Protein AF-A0A8B3N983-F1 (afdb_monomer_lite)

Radius of gyration: 14.59 Å; chains: 1; bounding box: 29×36×40 Å

pLDDT: mean 94.4, std 6.81, range [59.53, 98.5]

Secondary structure (DSSP, 8-state):
-HHHHHHHTT-TTHHHHHHHHHHHHHHHHHHHTT----HHHHHHHHTT--SSPPPHHHHHHHHHHHHHHHHHHS-TTTTS--

Foldseek 3Di:
DVVVVVVLVPDPCNVVVVLLVLLVVLQVVLVVVVDHDDSVQLVCVVVVNHPDDDDPSSVSSVVSSVVSCVCVPDDPCVVVDD

Structure (mmCIF, N/CA/C/O backbone):
data_AF-A0A8B3N983-F1
#
_entry.id   AF-A0A8B3N983-F1
#
loop_
_atom_site.group_PDB
_atom_site.id
_atom_site.type_symbol
_atom_site.label_atom_id
_atom_site.label_alt_id
_atom_site.label_comp_id
_atom_site.label_asym_id
_atom_site.label_entity_id
_atom_site.label_seq_id
_atom_site.pdbx_PDB_ins_code
_atom_site.Cartn_x
_atom_site.Cartn_y
_atom_site.Cartn_z
_atom_site.occupancy
_atom_site.B_iso_or_equiv
_atom_site.auth_seq_id
_atom_site.auth_comp_id
_atom_site.auth_asym_id
_atom_site.auth_atom_id
_atom_site.pdbx_PDB_model_num
ATOM 1 N N . MET A 1 1 ? -4.138 2.347 -18.440 1.00 63.38 1 MET A N 1
ATOM 2 C CA . MET A 1 1 ? -2.865 1.771 -17.962 1.00 63.38 1 MET A CA 1
ATOM 3 C C . MET A 1 1 ? -1.750 1.962 -18.983 1.00 63.38 1 MET A C 1
ATOM 5 O O . MET A 1 1 ? -0.882 2.773 -18.710 1.00 63.38 1 MET A O 1
ATOM 9 N N . VAL A 1 2 ? -1.874 1.429 -20.207 1.00 79.75 2 VAL A N 1
ATOM 10 C CA . VAL A 1 2 ? -0.858 1.479 -21.291 1.00 79.75 2 VAL A CA 1
ATOM 11 C C . VAL A 1 2 ? -0.049 2.785 -21.398 1.00 79.75 2 VAL A C 1
ATOM 13 O O . VAL A 1 2 ? 1.172 2.770 -21.290 1.00 79.75 2 VAL A O 1
ATOM 16 N N . ARG A 1 3 ? -0.705 3.946 -21.535 1.00 91.81 3 ARG A N 1
ATOM 17 C CA . ARG A 1 3 ? 0.009 5.229 -21.700 1.00 91.81 3 ARG A CA 1
ATOM 18 C C . ARG A 1 3 ? 0.816 5.657 -20.466 1.00 91.81 3 ARG A C 1
ATOM 20 O O . ARG A 1 3 ? 1.810 6.364 -20.600 1.00 91.81 3 ARG A O 1
ATOM 27 N N . LEU A 1 4 ? 0.358 5.313 -19.264 1.00 91.25 4 LEU A N 1
ATOM 28 C CA . LEU A 1 4 ? 1.081 5.631 -18.031 1.00 91.25 4 LEU A CA 1
ATOM 29 C C . LEU A 1 4 ? 2.290 4.705 -17.881 1.00 91.25 4 LEU A C 1
ATOM 31 O O . LEU A 1 4 ? 3.381 5.194 -17.600 1.00 91.25 4 LEU A O 1
ATOM 35 N N . ASP A 1 5 ? 2.108 3.415 -18.158 1.00 90.25 5 ASP A N 1
ATOM 36 C CA . ASP A 1 5 ? 3.158 2.399 -18.060 1.00 90.25 5 ASP A CA 1
ATOM 37 C C . ASP A 1 5 ? 4.329 2.723 -19.002 1.00 90.25 5 ASP A C 1
ATOM 39 O O . ASP A 1 5 ? 5.483 2.757 -18.577 1.00 90.25 5 ASP A O 1
ATOM 43 N N . GLU A 1 6 ? 4.040 3.099 -20.253 1.00 94.12 6 GLU A N 1
ATOM 44 C CA . GLU A 1 6 ? 5.054 3.530 -21.228 1.00 94.12 6 GLU A CA 1
ATOM 45 C C . GLU A 1 6 ? 5.815 4.794 -20.804 1.00 94.12 6 GLU A C 1
ATOM 47 O O . GLU A 1 6 ? 6.995 4.969 -21.121 1.00 94.12 6 GLU A O 1
ATOM 52 N N . ARG A 1 7 ? 5.141 5.726 -20.121 1.00 95.00 7 ARG A N 1
ATOM 53 C CA . ARG A 1 7 ? 5.784 6.948 -19.621 1.00 95.00 7 ARG A CA 1
ATOM 54 C C . ARG A 1 7 ? 6.660 6.650 -18.415 1.00 95.00 7 ARG A C 1
ATOM 56 O O . ARG A 1 7 ? 7.783 7.144 -18.361 1.00 95.00 7 ARG A O 1
ATOM 63 N N . LEU A 1 8 ? 6.170 5.842 -17.480 1.00 93.44 8 LEU A N 1
ATOM 64 C CA . LEU A 1 8 ? 6.925 5.432 -16.301 1.00 93.44 8 LEU A CA 1
ATOM 65 C C . LEU A 1 8 ? 8.141 4.590 -16.682 1.00 93.44 8 LEU A C 1
ATOM 67 O 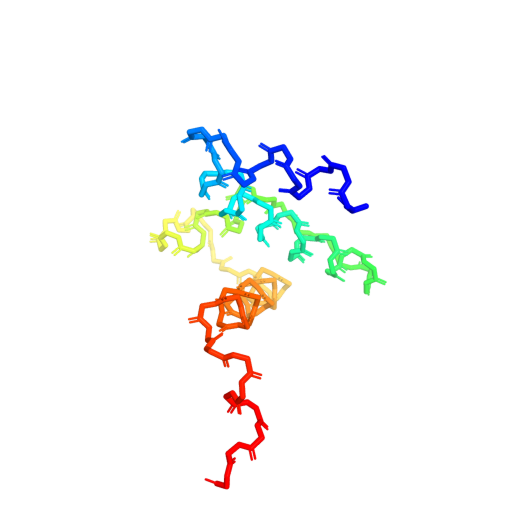O . LEU A 1 8 ? 9.202 4.811 -16.118 1.00 93.44 8 LEU A O 1
ATOM 71 N N . ALA A 1 9 ? 8.041 3.716 -17.687 1.00 93.12 9 ALA A N 1
ATOM 72 C CA . ALA A 1 9 ? 9.164 2.906 -18.166 1.00 93.12 9 ALA A CA 1
ATOM 73 C C . ALA A 1 9 ? 10.393 3.732 -18.596 1.00 93.12 9 ALA A C 1
ATOM 75 O O . ALA A 1 9 ? 11.514 3.239 -18.532 1.00 93.12 9 ALA A O 1
ATOM 76 N N . ARG A 1 10 ? 10.193 4.989 -19.015 1.00 94.75 10 ARG A N 1
ATOM 77 C CA . ARG A 1 10 ? 11.261 5.911 -19.445 1.00 94.75 10 ARG A CA 1
ATOM 78 C C . ARG A 1 10 ? 11.585 6.994 -18.411 1.00 94.75 10 ARG A C 1
ATOM 80 O O . ARG A 1 10 ? 12.349 7.908 -18.704 1.00 94.75 10 ARG A O 1
ATOM 87 N N . SER A 1 11 ? 10.962 6.945 -17.237 1.00 96.38 11 SER A N 1
ATOM 88 C CA . SER A 1 11 ? 11.035 8.012 -16.242 1.00 96.38 11 SER A CA 1
ATOM 89 C C . SER A 1 11 ? 12.076 7.710 -15.162 1.00 96.38 11 SER A C 1
ATOM 91 O O . SER A 1 11 ? 12.051 6.614 -14.602 1.00 96.38 11 SER A O 1
ATOM 93 N N . PRO A 1 12 ? 12.914 8.685 -14.761 1.00 97.44 12 PRO A N 1
ATOM 94 C CA . PRO A 1 12 ? 13.852 8.500 -13.652 1.00 97.44 12 PRO A CA 1
ATOM 95 C C . PRO A 1 12 ? 13.152 8.332 -12.293 1.00 97.44 12 PRO A C 1
ATOM 97 O O . PRO A 1 12 ? 13.782 7.915 -11.329 1.00 97.44 12 PRO A O 1
ATOM 100 N N . VAL A 1 13 ? 11.853 8.646 -12.194 1.00 96.50 13 VAL A N 1
ATOM 101 C CA . VAL A 1 13 ? 11.067 8.505 -10.954 1.00 96.50 13 VAL A CA 1
ATOM 102 C C . VAL A 1 13 ? 10.194 7.249 -10.928 1.00 96.50 13 VAL A C 1
ATOM 104 O O . VAL A 1 13 ? 9.344 7.127 -10.049 1.00 96.50 13 VAL A O 1
ATOM 107 N N . ARG A 1 14 ? 10.368 6.325 -11.885 1.00 95.56 14 ARG A N 1
ATOM 108 C CA . ARG A 1 14 ? 9.560 5.101 -12.008 1.00 95.56 14 ARG A CA 1
ATOM 109 C C . ARG A 1 14 ? 9.445 4.351 -10.690 1.00 95.56 14 ARG A C 1
ATOM 111 O O . ARG A 1 14 ? 8.338 4.104 -10.225 1.00 95.56 14 ARG A O 1
ATOM 118 N N . ASP A 1 15 ? 10.580 4.014 -10.098 1.00 95.12 15 ASP A N 1
ATOM 119 C CA . ASP A 1 15 ? 10.610 3.128 -8.937 1.00 95.12 15 ASP A CA 1
ATOM 120 C C . ASP A 1 15 ? 9.985 3.824 -7.727 1.00 95.12 15 ASP A C 1
ATOM 122 O O . ASP A 1 15 ? 9.136 3.260 -7.047 1.00 95.12 15 ASP A O 1
ATOM 126 N N . GLY A 1 16 ? 10.277 5.115 -7.544 1.00 95.38 16 GLY A N 1
ATOM 127 C CA . GLY A 1 16 ? 9.626 5.924 -6.517 1.00 95.38 16 GLY A CA 1
ATOM 128 C C . GLY A 1 16 ? 8.112 6.070 -6.713 1.00 95.38 16 GLY A C 1
ATOM 129 O O . GLY A 1 16 ? 7.382 6.176 -5.726 1.00 95.38 16 GLY A O 1
ATOM 130 N N . PHE A 1 17 ? 7.625 6.100 -7.955 1.00 95.81 17 PHE A N 1
ATOM 131 C CA . PHE A 1 17 ? 6.191 6.101 -8.240 1.00 95.81 17 PHE A CA 1
ATOM 132 C C . PHE A 1 17 ? 5.559 4.753 -7.874 1.00 95.81 17 PHE A C 1
ATOM 134 O O . PHE A 1 17 ? 4.556 4.731 -7.166 1.00 95.81 17 PHE A O 1
ATOM 141 N N . VAL A 1 18 ? 6.166 3.643 -8.308 1.00 94.88 18 VAL A N 1
ATOM 142 C CA . VAL A 1 18 ? 5.684 2.278 -8.040 1.00 94.88 18 VAL A CA 1
ATOM 143 C C . VAL A 1 18 ? 5.629 1.997 -6.537 1.00 94.88 18 VAL A C 1
ATOM 145 O O . VAL A 1 18 ? 4.590 1.566 -6.042 1.00 94.88 18 VAL A O 1
ATOM 148 N N . GLU A 1 19 ? 6.687 2.332 -5.793 1.00 95.00 19 GLU A N 1
ATOM 149 C CA . GLU A 1 19 ? 6.728 2.134 -4.340 1.00 95.00 19 GLU A CA 1
ATOM 150 C C . GLU A 1 19 ? 5.589 2.863 -3.618 1.00 95.00 19 GLU A C 1
ATOM 152 O O . GLU A 1 19 ? 4.912 2.281 -2.774 1.00 95.00 19 GLU A O 1
ATOM 157 N N . ARG A 1 20 ? 5.307 4.120 -3.987 1.00 96.81 20 ARG A N 1
ATOM 158 C CA . ARG A 1 20 ? 4.189 4.890 -3.409 1.00 96.81 20 ARG A CA 1
ATOM 159 C C . ARG A 1 20 ? 2.830 4.342 -3.834 1.00 96.81 20 ARG A C 1
ATOM 161 O O . ARG A 1 20 ? 1.886 4.356 -3.046 1.00 96.81 20 ARG A O 1
ATOM 168 N N . GLN A 1 21 ? 2.729 3.842 -5.062 1.00 96.50 21 GLN A N 1
ATOM 169 C CA . GLN A 1 21 ? 1.494 3.268 -5.577 1.00 96.50 21 GLN A CA 1
ATOM 170 C C . GLN A 1 21 ? 1.089 2.000 -4.815 1.00 96.50 21 GLN A C 1
ATOM 172 O O . GLN A 1 21 ? -0.106 1.765 -4.660 1.00 96.50 21 GLN A O 1
ATOM 177 N N . HIS A 1 22 ? 2.041 1.222 -4.288 1.00 97.81 22 HIS A N 1
ATOM 178 C CA . HIS A 1 22 ? 1.729 0.064 -3.447 1.00 97.81 22 HIS A CA 1
ATOM 179 C C . HIS A 1 22 ? 0.993 0.443 -2.152 1.00 97.81 22 HIS A C 1
ATOM 181 O O . HIS A 1 22 ? 0.054 -0.251 -1.767 1.00 97.81 22 HIS A O 1
ATOM 187 N N . PHE A 1 23 ? 1.355 1.562 -1.514 1.00 98.50 23 PHE A N 1
ATOM 188 C CA . PHE A 1 23 ? 0.635 2.073 -0.340 1.00 98.50 23 PHE A CA 1
ATOM 189 C C . PHE A 1 23 ? -0.782 2.531 -0.692 1.00 98.50 23 PHE A C 1
ATOM 191 O O . PHE A 1 23 ? -1.736 2.185 0.003 1.00 98.50 23 PHE A O 1
ATOM 198 N N . ALA A 1 24 ? -0.926 3.279 -1.790 1.00 97.75 24 ALA A N 1
ATOM 199 C CA . ALA A 1 24 ? -2.229 3.748 -2.250 1.00 97.75 24 ALA A CA 1
ATOM 2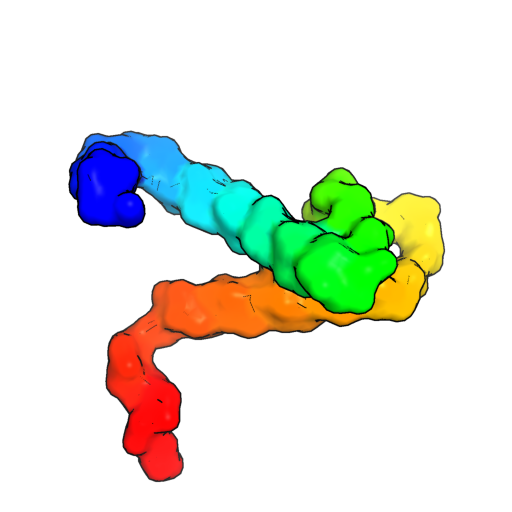00 C C . ALA A 1 24 ? -3.154 2.585 -2.649 1.00 97.75 24 ALA A C 1
ATOM 202 O O . ALA A 1 24 ? -4.339 2.612 -2.331 1.00 97.75 24 ALA A O 1
ATOM 203 N N . ASP A 1 25 ? -2.615 1.552 -3.305 1.00 97.38 25 ASP A N 1
ATOM 204 C CA . ASP A 1 25 ? -3.364 0.344 -3.663 1.00 97.38 25 ASP A CA 1
ATOM 205 C C . ASP A 1 25 ? -3.812 -0.439 -2.420 1.00 97.38 25 ASP A C 1
ATOM 207 O O . ASP A 1 25 ? -4.972 -0.835 -2.341 1.00 97.38 25 ASP A O 1
ATOM 211 N N . ALA A 1 26 ? -2.942 -0.593 -1.416 1.00 98.44 26 ALA A N 1
ATOM 212 C CA . ALA A 1 26 ? -3.304 -1.251 -0.163 1.00 98.44 26 ALA A CA 1
ATOM 213 C C . ALA A 1 26 ? -4.416 -0.496 0.585 1.00 98.44 26 ALA A C 1
ATOM 215 O O . ALA A 1 26 ? -5.405 -1.107 0.981 1.00 98.44 26 ALA A O 1
ATOM 216 N N . ALA A 1 27 ? -4.307 0.829 0.726 1.00 98.00 27 ALA A N 1
ATOM 217 C CA . ALA A 1 27 ? -5.354 1.634 1.359 1.00 98.00 27 ALA A CA 1
ATOM 218 C C . ALA A 1 27 ? -6.683 1.569 0.582 1.00 98.00 27 ALA A C 1
ATOM 220 O O . ALA A 1 27 ? -7.747 1.426 1.182 1.00 98.00 27 ALA A O 1
ATOM 221 N N . ALA A 1 28 ? -6.630 1.611 -0.753 1.00 97.75 28 ALA A N 1
ATOM 222 C CA . ALA A 1 28 ? -7.816 1.487 -1.596 1.00 97.75 28 ALA A CA 1
ATOM 223 C C . ALA A 1 28 ? -8.472 0.099 -1.495 1.00 97.75 28 ALA A C 1
ATOM 225 O O . ALA A 1 28 ? -9.698 0.009 -1.508 1.00 97.75 28 ALA A O 1
ATOM 226 N N . ALA A 1 29 ? -7.684 -0.973 -1.368 1.00 97.75 29 ALA A N 1
ATOM 227 C CA . ALA A 1 29 ? -8.207 -2.326 -1.191 1.00 97.75 29 ALA A CA 1
ATOM 228 C C . ALA A 1 29 ? -9.031 -2.451 0.098 1.00 97.75 29 ALA A C 1
ATOM 230 O O . ALA A 1 29 ? -10.138 -2.979 0.062 1.00 97.75 29 ALA A O 1
ATOM 231 N N . LEU A 1 30 ? -8.530 -1.903 1.208 1.00 97.81 30 LEU A N 1
ATOM 232 C CA . LEU A 1 30 ? -9.251 -1.897 2.484 1.00 97.81 30 LEU A CA 1
ATOM 233 C C . LEU A 1 30 ? -10.496 -1.005 2.413 1.00 97.81 30 LEU A C 1
ATOM 235 O O . LEU A 1 30 ? -11.554 -1.390 2.907 1.00 97.81 30 LEU A O 1
ATOM 239 N N . TRP A 1 31 ? -10.415 0.127 1.708 1.00 97.75 31 TRP A N 1
ATOM 240 C CA . TRP A 1 31 ? -11.573 0.997 1.501 1.00 97.75 31 TRP A CA 1
ATOM 241 C C . TRP A 1 31 ? -12.722 0.295 0.769 1.00 97.75 31 TRP A C 1
ATOM 243 O O . TRP A 1 31 ? -13.881 0.454 1.153 1.00 97.75 31 TRP A O 1
ATOM 253 N N . LEU A 1 32 ? -12.418 -0.526 -0.241 1.00 97.69 32 LEU A N 1
ATOM 254 C CA . LEU A 1 32 ? -13.424 -1.338 -0.938 1.00 97.69 32 LEU A CA 1
ATOM 255 C C . LEU A 1 32 ? -14.107 -2.361 -0.021 1.00 97.69 32 LEU A C 1
ATOM 257 O O . LEU A 1 32 ? -15.245 -2.746 -0.277 1.00 97.69 32 LEU A O 1
ATOM 261 N N . GLU A 1 33 ? -13.431 -2.784 1.042 1.00 97.12 33 GLU A N 1
ATOM 262 C CA . GLU A 1 33 ? -13.970 -3.687 2.060 1.00 97.12 33 GLU A CA 1
ATOM 263 C C . GLU A 1 33 ? -14.699 -2.945 3.193 1.00 97.12 33 GLU A C 1
ATOM 265 O O . GLU A 1 33 ? -15.236 -3.584 4.095 1.00 97.12 33 GLU A O 1
ATOM 270 N N . GLY A 1 34 ? -14.761 -1.611 3.136 1.00 97.81 34 GLY A N 1
ATOM 271 C CA . GLY A 1 34 ? -15.404 -0.765 4.142 1.00 97.81 34 GLY A CA 1
ATOM 272 C C . GLY A 1 34 ? -14.482 -0.303 5.271 1.00 97.81 34 GLY A C 1
ATOM 273 O O . GLY A 1 34 ? -14.955 0.363 6.189 1.00 97.81 34 GLY A O 1
ATOM 274 N N . GLU A 1 35 ? -13.184 -0.599 5.193 1.00 97.56 35 GLU A N 1
ATOM 275 C CA . GLU A 1 35 ? -12.194 -0.230 6.204 1.00 97.56 35 GLU A CA 1
ATOM 276 C C . GLU A 1 35 ? -11.398 1.009 5.784 1.00 97.56 35 GLU A C 1
ATOM 278 O O . GLU A 1 35 ? -10.954 1.139 4.642 1.00 97.56 35 GLU A O 1
ATOM 283 N N . LEU A 1 36 ? -11.171 1.932 6.719 1.00 95.69 36 LEU A N 1
ATOM 284 C CA . LEU A 1 36 ? -10.381 3.139 6.470 1.00 95.69 36 LEU A CA 1
ATOM 285 C C . LEU A 1 36 ? -9.006 3.019 7.120 1.00 95.69 36 LEU A C 1
ATOM 287 O O . LEU A 1 36 ? -8.892 2.854 8.332 1.00 95.69 36 LEU A O 1
ATOM 291 N N . VAL A 1 37 ? -7.958 3.157 6.310 1.00 97.06 37 VAL A N 1
ATOM 292 C CA . VAL A 1 37 ? -6.566 3.157 6.770 1.00 97.06 37 VAL A CA 1
ATOM 293 C C . VAL A 1 37 ? -5.882 4.419 6.269 1.00 97.06 37 VAL A C 1
ATOM 295 O O . VAL A 1 37 ? -5.874 4.702 5.070 1.00 97.06 37 VAL A O 1
ATOM 298 N N . HIS A 1 38 ? -5.297 5.180 7.192 1.00 96.12 38 HIS A N 1
ATOM 299 C CA . HIS A 1 38 ? -4.465 6.323 6.840 1.00 96.12 38 HIS A CA 1
ATOM 300 C C . HIS A 1 38 ? -3.169 5.841 6.192 1.00 96.12 38 HIS A C 1
ATOM 302 O O . HIS A 1 38 ? -2.478 4.965 6.718 1.00 96.12 38 HIS A O 1
ATOM 308 N N . VAL A 1 39 ? -2.825 6.426 5.044 1.00 97.31 39 VAL A N 1
ATOM 309 C CA . VAL A 1 39 ? -1.600 6.070 4.316 1.00 97.31 39 VAL A CA 1
ATOM 310 C C . VAL A 1 39 ? -0.369 6.377 5.167 1.00 97.31 39 VAL A C 1
ATOM 312 O O . VAL A 1 39 ? 0.591 5.617 5.138 1.00 97.31 39 VAL A O 1
ATOM 315 N N . GLU A 1 40 ? -0.405 7.444 5.961 1.00 97.44 40 GLU A N 1
ATOM 316 C CA . GLU A 1 40 ? 0.673 7.834 6.868 1.00 97.44 40 GLU A CA 1
ATOM 317 C C . GLU A 1 40 ? 0.927 6.768 7.937 1.00 97.44 40 GLU A C 1
ATOM 319 O O . GLU A 1 40 ? 2.076 6.379 8.142 1.00 97.44 40 GLU A O 1
ATOM 324 N N . ASP A 1 41 ? -0.134 6.252 8.567 1.00 97.38 41 ASP A N 1
ATOM 325 C CA . ASP A 1 41 ? -0.022 5.183 9.563 1.00 97.38 41 ASP A CA 1
ATOM 326 C C . ASP A 1 41 ? 0.526 3.900 8.906 1.00 97.38 41 ASP A C 1
ATOM 328 O O . ASP A 1 41 ? 1.399 3.249 9.473 1.00 97.38 41 ASP A O 1
ATOM 332 N N . LEU A 1 42 ? 0.106 3.571 7.675 1.00 97.94 42 LEU A N 1
ATOM 333 C CA . LEU A 1 42 ? 0.641 2.424 6.925 1.00 97.94 42 LEU A CA 1
ATOM 334 C C . LEU A 1 42 ? 2.123 2.586 6.555 1.00 97.94 42 LEU A C 1
ATOM 336 O O . LEU A 1 42 ? 2.881 1.620 6.638 1.00 97.94 42 LEU A O 1
ATOM 340 N N . VAL A 1 43 ? 2.544 3.789 6.158 1.00 98.00 43 VAL A N 1
ATOM 341 C CA . VAL A 1 43 ? 3.951 4.109 5.866 1.00 98.00 43 VAL A CA 1
ATOM 342 C C . VAL A 1 43 ? 4.806 3.989 7.125 1.00 98.00 43 VAL A C 1
ATOM 344 O O . VAL A 1 43 ? 5.879 3.388 7.076 1.00 98.00 43 VAL A O 1
ATOM 347 N N . LEU A 1 44 ? 4.336 4.526 8.252 1.00 98.25 44 LEU A N 1
ATOM 348 C CA . LEU A 1 44 ? 5.037 4.419 9.531 1.00 98.25 44 LEU A CA 1
ATOM 349 C C . LEU A 1 44 ? 5.120 2.966 10.001 1.00 98.25 44 LEU A C 1
ATOM 351 O O . LEU A 1 44 ? 6.193 2.530 10.416 1.00 98.25 44 LEU A O 1
ATOM 355 N N . HIS A 1 45 ? 4.036 2.205 9.866 1.00 98.31 45 HIS A N 1
ATOM 356 C CA . HIS A 1 45 ? 4.002 0.795 10.235 1.00 98.31 45 HIS A CA 1
ATOM 357 C C . HIS A 1 45 ? 4.971 -0.052 9.398 1.00 98.31 45 HIS A C 1
ATOM 359 O O . HIS A 1 45 ? 5.751 -0.825 9.948 1.00 98.31 45 HIS A O 1
ATOM 365 N N . ASP A 1 46 ? 5.006 0.142 8.072 1.00 98.06 46 ASP A N 1
ATOM 366 C CA . ASP A 1 46 ? 5.967 -0.531 7.178 1.00 98.06 46 ASP A CA 1
ATOM 367 C C . ASP A 1 46 ? 7.427 -0.217 7.554 1.00 98.06 46 ASP A C 1
ATOM 369 O O . ASP A 1 46 ? 8.303 -1.082 7.491 1.00 98.06 46 ASP A O 1
ATOM 373 N N . ALA A 1 47 ? 7.681 1.007 8.024 1.00 97.94 47 ALA A N 1
ATOM 374 C CA . ALA A 1 47 ? 8.984 1.446 8.513 1.00 97.94 47 ALA A CA 1
ATOM 375 C C . ALA A 1 47 ? 9.298 1.013 9.961 1.00 97.94 47 ALA A C 1
ATOM 377 O O . ALA A 1 47 ? 10.378 1.335 10.453 1.00 97.94 47 ALA A O 1
ATOM 378 N N . HIS A 1 48 ? 8.407 0.282 10.642 1.00 97.50 48 HIS A N 1
ATOM 379 C CA . HIS A 1 48 ? 8.516 -0.052 12.071 1.00 97.50 48 HIS A CA 1
ATOM 380 C C . HIS A 1 48 ? 8.633 1.197 12.971 1.00 97.50 48 HIS A C 1
ATOM 382 O O . HIS A 1 48 ? 9.314 1.193 13.997 1.00 97.50 48 HIS A O 1
ATOM 388 N N . MET A 1 49 ? 7.975 2.284 12.568 1.00 98.31 49 MET A N 1
ATOM 389 C CA . MET A 1 49 ? 7.949 3.590 13.233 1.00 98.31 49 MET A CA 1
ATOM 390 C C . MET A 1 49 ? 6.556 3.922 13.782 1.00 98.31 49 MET A C 1
ATOM 392 O O . MET A 1 49 ? 6.131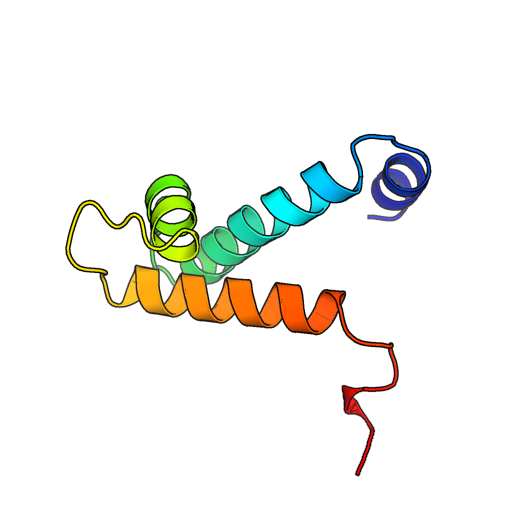 5.079 13.783 1.00 98.31 49 MET A O 1
ATOM 396 N N . ASP A 1 50 ? 5.827 2.903 14.229 1.00 96.50 50 ASP A N 1
ATOM 397 C CA . ASP A 1 50 ? 4.493 3.059 14.796 1.00 96.50 50 ASP A CA 1
ATOM 398 C C . ASP A 1 50 ? 4.484 4.057 15.962 1.00 96.50 50 ASP A C 1
ATOM 400 O O . ASP A 1 50 ? 5.197 3.907 16.955 1.00 96.50 50 ASP A O 1
ATOM 404 N N . VAL A 1 51 ? 3.631 5.077 15.863 1.00 93.75 51 VAL A N 1
ATOM 405 C CA . VAL A 1 51 ? 3.417 6.059 16.944 1.00 93.75 51 VAL A CA 1
ATOM 406 C C . VAL A 1 51 ? 2.372 5.594 17.963 1.00 93.75 51 VAL A C 1
ATOM 408 O O . VAL A 1 51 ? 2.256 6.160 19.048 1.00 93.75 51 VAL A O 1
ATOM 411 N N . ARG A 1 52 ? 1.573 4.586 17.600 1.00 93.62 52 ARG A N 1
ATOM 412 C CA . ARG A 1 52 ? 0.462 4.008 18.370 1.00 93.62 52 ARG A CA 1
ATOM 413 C C . ARG A 1 52 ? 0.431 2.500 18.124 1.00 93.62 52 ARG A C 1
ATOM 415 O O . ARG A 1 52 ? 0.967 2.036 17.126 1.00 93.62 52 ARG A O 1
ATOM 422 N N . ALA A 1 53 ? -0.207 1.736 19.011 1.00 96.19 53 ALA A N 1
ATOM 423 C CA . ALA A 1 53 ? -0.389 0.302 18.783 1.00 96.19 53 ALA A CA 1
ATOM 424 C C . ALA A 1 53 ? -1.155 0.056 17.462 1.00 96.19 53 ALA A C 1
ATOM 426 O O . ALA A 1 53 ? -2.149 0.750 17.220 1.00 96.19 53 ALA A O 1
ATOM 427 N N . PRO A 1 54 ? -0.717 -0.897 16.617 1.00 96.38 54 PRO A N 1
ATOM 428 C CA . PRO A 1 54 ? -1.314 -1.101 15.305 1.00 96.38 54 PRO A CA 1
ATOM 429 C C . PRO A 1 54 ? -2.744 -1.628 15.420 1.00 96.38 54 PRO A C 1
ATOM 431 O O . PRO A 1 54 ? -3.031 -2.531 16.209 1.00 96.38 54 PRO A O 1
ATOM 434 N N . THR A 1 55 ? -3.646 -1.068 14.613 1.00 97.19 55 THR A N 1
ATOM 435 C CA . THR A 1 55 ? -5.024 -1.559 14.521 1.00 97.19 55 THR A CA 1
ATOM 436 C C . THR A 1 55 ? -5.094 -2.826 13.670 1.00 97.19 55 THR A C 1
ATOM 438 O O . THR A 1 55 ? -4.156 -3.189 12.945 1.00 97.19 55 THR A O 1
ATOM 441 N N . HIS A 1 56 ? -6.225 -3.521 13.749 1.00 97.44 56 HIS A N 1
ATOM 442 C CA . HIS A 1 56 ? -6.465 -4.709 12.941 1.00 97.44 56 HIS A CA 1
ATOM 443 C C . HIS A 1 56 ? -6.479 -4.367 11.440 1.00 97.44 56 HIS A C 1
ATOM 445 O O . HIS A 1 56 ? -5.857 -5.054 10.631 1.00 97.44 56 HIS A O 1
ATOM 451 N N . GLU A 1 57 ? -7.092 -3.245 11.079 1.00 97.81 57 GLU A N 1
ATOM 452 C CA . GLU A 1 57 ? -7.203 -2.736 9.712 1.00 97.81 57 GLU A CA 1
ATOM 453 C C . GLU A 1 57 ? -5.825 -2.337 9.172 1.00 97.81 57 GLU A C 1
ATOM 455 O O . GLU A 1 57 ? -5.488 -2.672 8.036 1.00 97.81 57 GLU A O 1
ATOM 460 N N . LEU A 1 58 ? -4.982 -1.715 10.007 1.00 98.12 58 LEU A N 1
ATOM 461 C CA . LEU A 1 58 ? -3.597 -1.381 9.667 1.00 98.12 58 LEU A CA 1
ATOM 462 C C . LEU A 1 58 ? -2.758 -2.641 9.406 1.00 98.12 58 LEU A C 1
ATOM 464 O O . LEU A 1 58 ? -2.039 -2.718 8.409 1.00 98.12 58 LEU A O 1
ATOM 468 N N . THR A 1 59 ? -2.912 -3.661 10.253 1.00 98.19 59 THR A N 1
ATOM 469 C CA . THR A 1 59 ? -2.243 -4.961 10.083 1.00 98.19 59 THR A CA 1
ATOM 470 C C . THR A 1 59 ? -2.656 -5.626 8.766 1.00 98.19 59 THR A C 1
ATOM 472 O O . THR A 1 59 ? -1.816 -6.149 8.028 1.00 98.19 59 THR A O 1
ATOM 475 N N . ARG A 1 60 ? -3.950 -5.574 8.424 1.00 98.31 60 ARG A N 1
ATOM 476 C CA . ARG A 1 60 ? -4.473 -6.105 7.157 1.00 98.31 60 ARG A CA 1
ATOM 477 C C . ARG A 1 60 ? -3.972 -5.318 5.947 1.00 98.31 60 ARG A C 1
ATOM 479 O O . ARG A 1 60 ? -3.529 -5.933 4.978 1.00 98.31 60 ARG A O 1
ATOM 486 N N . ALA A 1 61 ? -3.968 -3.987 6.005 1.00 98.50 61 ALA A N 1
ATOM 487 C CA . ALA A 1 61 ? -3.408 -3.149 4.945 1.00 98.50 61 ALA A CA 1
ATOM 488 C C . ALA A 1 61 ? -1.922 -3.446 4.706 1.00 98.50 61 ALA A C 1
ATOM 490 O O . ALA A 1 61 ? -1.488 -3.562 3.559 1.00 98.50 61 ALA A O 1
ATOM 491 N N . HIS A 1 62 ? -1.149 -3.657 5.772 1.00 98.44 62 HIS A N 1
ATOM 492 C CA . HIS A 1 62 ? 0.254 -4.044 5.660 1.00 98.44 62 HIS A CA 1
ATOM 493 C C . HIS A 1 62 ? 0.433 -5.430 5.020 1.00 98.44 62 HIS A C 1
ATOM 495 O O . HIS A 1 62 ? 1.333 -5.624 4.199 1.00 98.44 62 HIS A O 1
ATOM 501 N N . ALA A 1 63 ? -0.458 -6.385 5.301 1.00 98.50 63 ALA A N 1
ATOM 502 C CA . ALA A 1 63 ? -0.457 -7.674 4.610 1.00 98.50 63 ALA A CA 1
ATOM 503 C C . ALA A 1 63 ? -0.720 -7.524 3.097 1.00 98.50 63 ALA A C 1
ATOM 505 O O . ALA A 1 63 ? -0.008 -8.132 2.291 1.00 98.50 63 ALA A O 1
ATOM 506 N N . VAL A 1 64 ? -1.674 -6.672 2.697 1.00 98.31 64 VAL A N 1
ATOM 507 C CA . VAL A 1 64 ? -1.935 -6.357 1.278 1.00 98.31 64 VAL A CA 1
ATOM 508 C C . VAL A 1 64 ? -0.713 -5.703 0.628 1.00 98.31 64 VAL A C 1
ATOM 510 O O . VAL A 1 64 ? -0.276 -6.148 -0.436 1.00 98.31 64 VAL A O 1
ATOM 513 N N . LEU A 1 65 ? -0.108 -4.707 1.283 1.00 98.50 65 LEU A N 1
ATOM 514 C CA . LEU A 1 65 ? 1.113 -4.039 0.822 1.00 98.50 65 LEU A CA 1
ATOM 515 C C . LEU A 1 65 ? 2.240 -5.047 0.545 1.00 98.50 65 LEU A C 1
ATOM 517 O O . LEU A 1 65 ? 2.843 -5.042 -0.535 1.00 98.50 65 LEU A O 1
ATOM 521 N N . ARG A 1 66 ? 2.490 -5.962 1.490 1.00 97.94 66 ARG A N 1
ATOM 522 C CA . ARG A 1 66 ? 3.497 -7.022 1.336 1.00 97.94 66 ARG A CA 1
ATOM 523 C C . ARG A 1 66 ? 3.178 -7.958 0.175 1.00 97.94 66 ARG A C 1
ATOM 525 O O . ARG A 1 66 ? 4.082 -8.292 -0.592 1.00 97.94 66 ARG A O 1
ATOM 532 N N . ALA A 1 67 ? 1.917 -8.357 0.016 1.00 96.62 67 ALA A N 1
ATOM 533 C CA . ALA A 1 67 ? 1.493 -9.206 -1.094 1.00 96.62 67 ALA A CA 1
ATOM 534 C C . ALA A 1 67 ? 1.714 -8.517 -2.451 1.00 96.62 67 ALA A C 1
ATOM 536 O O . ALA A 1 67 ? 2.246 -9.133 -3.373 1.00 96.62 67 ALA A O 1
ATOM 537 N N . ARG A 1 68 ? 1.389 -7.223 -2.577 1.00 95.88 68 ARG A N 1
ATOM 538 C CA . ARG A 1 68 ? 1.604 -6.458 -3.817 1.00 95.88 68 ARG A CA 1
ATOM 539 C C . ARG A 1 68 ? 3.071 -6.345 -4.199 1.00 95.88 68 ARG A C 1
ATOM 541 O O . ARG A 1 68 ? 3.409 -6.603 -5.354 1.00 95.88 68 ARG A O 1
ATOM 548 N N . ARG A 1 69 ? 3.941 -6.034 -3.237 1.00 96.44 69 ARG A N 1
ATOM 549 C CA . ARG A 1 69 ? 5.394 -5.998 -3.460 1.00 96.44 69 ARG A CA 1
ATOM 550 C C . ARG A 1 69 ? 5.948 -7.372 -3.830 1.00 96.44 69 ARG A C 1
ATOM 552 O O . ARG A 1 69 ? 6.775 -7.475 -4.730 1.00 96.44 69 ARG A O 1
ATOM 559 N N . GLN A 1 70 ? 5.457 -8.439 -3.194 1.00 94.25 70 GLN A N 1
ATOM 560 C CA . GLN A 1 70 ? 5.846 -9.805 -3.545 1.00 94.25 70 GLN A CA 1
ATOM 561 C C . GLN A 1 70 ? 5.440 -10.162 -4.981 1.00 94.25 70 GLN A C 1
ATOM 563 O O . GLN A 1 70 ? 6.260 -10.705 -5.715 1.00 94.25 70 GLN A O 1
ATOM 568 N N . ILE A 1 71 ? 4.207 -9.853 -5.390 1.00 93.06 71 ILE A N 1
ATOM 569 C CA . ILE A 1 71 ? 3.727 -10.102 -6.757 1.00 93.06 71 ILE A CA 1
ATOM 570 C C . ILE A 1 71 ? 4.579 -9.331 -7.769 1.00 93.06 71 ILE A C 1
AT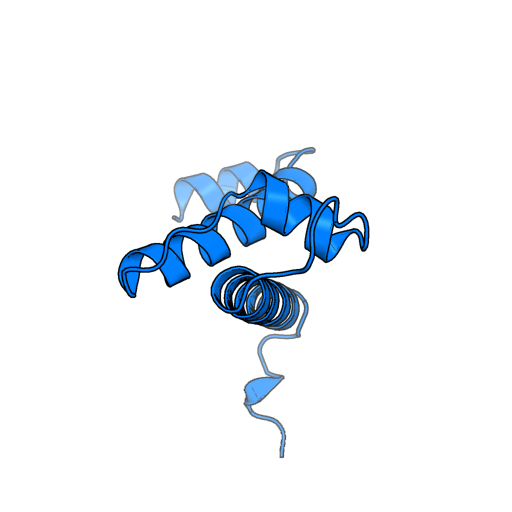OM 572 O O . ILE A 1 71 ? 4.989 -9.903 -8.774 1.00 93.06 71 ILE A O 1
ATOM 576 N N . PHE A 1 72 ? 4.862 -8.055 -7.497 1.00 92.81 72 PHE A N 1
ATOM 577 C CA . PHE A 1 72 ? 5.631 -7.201 -8.401 1.00 92.81 72 PHE A CA 1
ATOM 578 C C . PHE A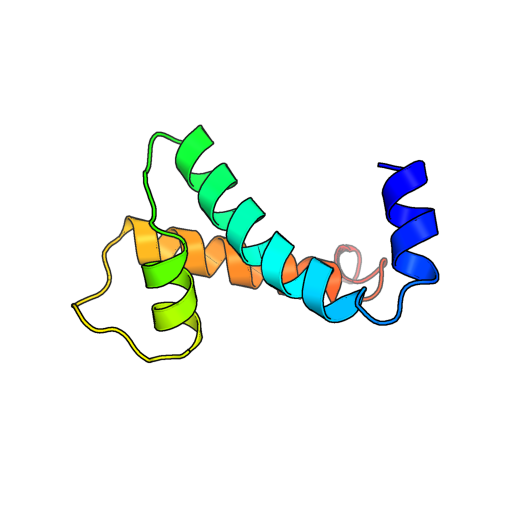 1 72 ? 7.103 -7.625 -8.520 1.00 92.81 72 PHE A C 1
ATOM 580 O O . PHE A 1 72 ? 7.677 -7.552 -9.602 1.00 92.81 72 PHE A O 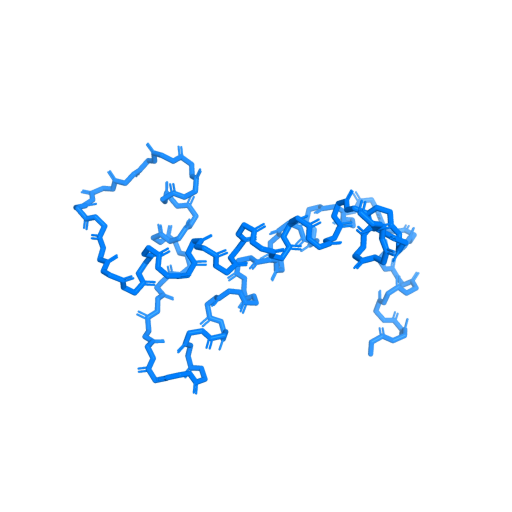1
ATOM 587 N N . GLY A 1 73 ? 7.715 -8.075 -7.421 1.00 92.50 73 GLY A N 1
ATOM 588 C CA . GLY A 1 73 ? 9.130 -8.453 -7.380 1.00 92.50 73 GLY A CA 1
ATOM 589 C C . GLY A 1 73 ? 9.445 -9.866 -7.879 1.00 92.50 73 GLY A C 1
ATOM 590 O O . GLY A 1 73 ? 10.619 -10.206 -8.017 1.00 92.50 73 GLY A O 1
ATOM 591 N N . ARG A 1 74 ? 8.439 -10.714 -8.122 1.00 93.06 74 ARG A N 1
ATOM 592 C CA . ARG A 1 74 ? 8.647 -12.098 -8.571 1.00 93.06 74 ARG A CA 1
ATOM 593 C C . ARG A 1 74 ? 8.607 -12.230 -10.099 1.00 93.06 74 ARG A C 1
ATOM 595 O O . ARG A 1 74 ? 7.880 -11.515 -10.781 1.00 93.06 74 ARG A O 1
ATOM 602 N N . ALA A 1 75 ? 9.374 -13.187 -10.629 1.00 91.00 75 ALA A N 1
ATOM 603 C CA . ALA A 1 75 ? 9.386 -13.527 -12.055 1.00 91.00 75 ALA A CA 1
ATOM 604 C C . ALA A 1 75 ? 8.023 -14.092 -12.504 1.00 91.00 75 ALA A C 1
ATOM 606 O O . ALA A 1 75 ? 7.449 -14.847 -11.734 1.00 91.00 75 ALA A O 1
ATOM 607 N N . PRO A 1 76 ? 7.493 -13.789 -13.705 1.00 86.56 76 PRO A N 1
ATOM 608 C CA . PRO A 1 76 ? 6.095 -14.070 -14.083 1.00 86.56 76 PRO A CA 1
ATOM 609 C C . PRO A 1 76 ? 5.589 -15.511 -13.882 1.00 86.56 76 PRO A C 1
ATOM 611 O O . PRO A 1 76 ? 4.397 -15.725 -13.684 1.00 86.56 76 PRO A O 1
ATOM 614 N N . ASP A 1 77 ? 6.479 -16.493 -13.929 1.00 88.31 77 ASP A N 1
ATOM 615 C CA . ASP A 1 77 ? 6.217 -17.924 -13.771 1.00 88.31 77 ASP A CA 1
ATOM 616 C C . ASP A 1 77 ? 6.175 -18.401 -12.306 1.00 88.31 77 ASP A C 1
ATOM 618 O O . ASP A 1 77 ? 5.807 -19.545 -12.037 1.00 88.31 77 ASP A O 1
ATOM 622 N N . TRP A 1 78 ? 6.484 -17.527 -11.343 1.00 87.62 78 TRP A N 1
ATOM 623 C CA . TRP A 1 78 ? 6.643 -17.868 -9.927 1.00 87.62 78 TRP A CA 1
ATOM 624 C C . TRP A 1 78 ? 5.444 -18.579 -9.296 1.00 87.62 78 TRP A C 1
ATOM 626 O O . TRP A 1 78 ? 5.613 -19.377 -8.378 1.00 87.62 78 TRP A O 1
ATOM 636 N N . ALA A 1 79 ? 4.232 -18.250 -9.744 1.00 84.31 79 ALA A N 1
ATOM 637 C CA . ALA A 1 79 ? 2.991 -18.769 -9.179 1.00 84.31 79 ALA A CA 1
ATOM 638 C C . ALA A 1 79 ? 2.598 -20.140 -9.757 1.00 84.31 79 ALA A C 1
ATOM 640 O O . ALA A 1 79 ? 1.639 -20.743 -9.285 1.00 84.31 79 ALA A O 1
ATOM 641 N N . LEU A 1 80 ? 3.310 -20.614 -10.785 1.00 86.38 80 LEU A N 1
ATOM 642 C CA . LEU A 1 80 ? 3.007 -21.847 -11.516 1.00 86.38 80 LEU A CA 1
ATOM 643 C C . LEU A 1 80 ? 4.008 -22.978 -11.218 1.00 86.38 80 LEU A C 1
ATOM 645 O O . LEU A 1 80 ? 3.848 -24.087 -11.728 1.00 86.38 80 LEU A O 1
ATOM 649 N N . GLY A 1 81 ? 5.038 -22.707 -10.410 1.00 71.81 81 GLY A N 1
ATOM 650 C CA . GLY A 1 81 ? 6.000 -23.708 -9.952 1.00 71.81 81 GLY A CA 1
ATOM 651 C C . GLY A 1 81 ? 5.368 -24.702 -8.973 1.00 71.81 81 GLY A C 1
ATOM 652 O O . GLY A 1 81 ? 4.603 -24.305 -8.097 1.00 71.81 81 GLY A O 1
ATOM 653 N N . ARG A 1 82 ? 5.691 -25.988 -9.153 1.00 59.53 82 ARG A N 1
ATOM 654 C CA . ARG A 1 82 ? 5.336 -27.080 -8.235 1.00 59.53 82 ARG A CA 1
ATOM 655 C C . ARG A 1 82 ? 5.941 -26.862 -6.850 1.00 59.53 82 ARG A C 1
ATOM 657 O O . ARG A 1 82 ? 7.141 -26.513 -6.799 1.00 59.53 82 ARG A O 1
#

Sequence (82 aa):
MVRLDERLARSPVRDGFVERQHFADAAAALWLEGELVHVEDLVLHDAHMDVRAPTHELTRAHAVLRARRQIFGRAPDWALGR